Protein AF-A0AAU9Q0Q6-F1 (afdb_monomer_lite)

Secondary structure (DSSP, 8-state):
-PPPPPHHHHHHHHHHH-S-HHHHHHHH-HHHHHHHHTS-GGGT-----HHHHH-

Structure (mmCIF, N/CA/C/O backbone):
data_AF-A0AAU9Q0Q6-F1
#
_entry.id   AF-A0AAU9Q0Q6-F1
#
loop_
_atom_site.group_PDB
_atom_site.id
_atom_site.type_symbol
_atom_site.label_atom_id
_atom_site.label_alt_id
_atom_site.label_comp_id
_atom_site.label_asym_id
_atom_site.label_entity_id
_atom_site.label_seq_id
_atom_site.pdbx_PDB_ins_code
_atom_site.Cartn_x
_atom_site.Cartn_y
_atom_site.Cartn_z
_atom_site.occupancy
_atom_site.B_iso_or_equiv
_atom_site.auth_seq_id
_atom_site.auth_comp_id
_atom_site.auth_asym_id
_atom_site.auth_atom_id
_atom_site.pdbx_PDB_model_num
ATOM 1 N N . MET A 1 1 ? 10.512 -24.276 -11.900 1.00 50.47 1 MET A N 1
ATOM 2 C CA . MET A 1 1 ? 10.823 -23.348 -10.791 1.00 50.47 1 MET A CA 1
ATOM 3 C C . MET A 1 1 ? 10.754 -21.935 -11.348 1.00 50.47 1 MET A C 1
ATOM 5 O O . MET A 1 1 ? 11.504 -21.650 -12.273 1.00 50.47 1 MET A O 1
ATOM 9 N N . ALA A 1 2 ? 9.846 -21.079 -10.876 1.00 72.56 2 ALA A N 1
ATOM 10 C CA . ALA A 1 2 ? 9.902 -19.667 -11.258 1.00 72.56 2 ALA A CA 1
ATOM 11 C C . ALA A 1 2 ? 11.211 -19.061 -10.721 1.00 72.56 2 ALA A C 1
ATOM 13 O O . ALA A 1 2 ? 11.631 -19.382 -9.606 1.00 72.56 2 ALA A O 1
ATOM 14 N N . ALA A 1 3 ? 11.891 -18.241 -11.521 1.00 88.00 3 ALA A N 1
ATOM 15 C CA . ALA A 1 3 ? 13.128 -17.600 -11.093 1.00 88.00 3 ALA A CA 1
ATOM 16 C C . ALA A 1 3 ? 12.852 -16.622 -9.939 1.00 88.00 3 ALA A C 1
ATOM 18 O O . ALA A 1 3 ? 11.857 -15.896 -9.956 1.00 88.00 3 ALA A O 1
ATOM 19 N N . ARG A 1 4 ? 13.746 -16.584 -8.942 1.00 92.62 4 ARG A N 1
ATOM 20 C CA . ARG A 1 4 ? 13.690 -15.569 -7.880 1.00 92.62 4 ARG A CA 1
ATOM 21 C C . ARG A 1 4 ? 13.879 -14.175 -8.501 1.00 92.62 4 ARG A C 1
ATOM 23 O O . ARG A 1 4 ? 14.724 -14.031 -9.389 1.00 92.62 4 ARG A O 1
ATOM 30 N N . PRO A 1 5 ? 13.141 -13.146 -8.051 1.00 93.44 5 PRO A N 1
ATOM 31 C CA . PRO A 1 5 ? 13.341 -11.788 -8.539 1.00 93.44 5 PRO A CA 1
ATOM 32 C C . PRO A 1 5 ? 14.752 -11.296 -8.195 1.00 93.44 5 PRO A C 1
ATOM 34 O O . PRO A 1 5 ? 15.317 -11.643 -7.157 1.00 93.44 5 PRO A O 1
ATOM 37 N N . SER A 1 6 ? 15.335 -10.477 -9.073 1.00 96.31 6 SER A N 1
ATOM 38 C CA . SER A 1 6 ? 16.659 -9.911 -8.817 1.00 96.31 6 SER A CA 1
ATOM 39 C C . SER A 1 6 ? 16.610 -8.905 -7.669 1.00 96.31 6 SER A C 1
ATOM 41 O O . SER A 1 6 ? 15.632 -8.170 -7.503 1.00 96.31 6 SER A O 1
ATOM 43 N N . LEU A 1 7 ? 17.708 -8.819 -6.912 1.00 95.81 7 LEU A N 1
ATOM 44 C CA . LEU A 1 7 ? 17.828 -7.882 -5.795 1.00 95.81 7 LEU A CA 1
ATOM 45 C C . LEU A 1 7 ? 17.546 -6.436 -6.225 1.00 95.81 7 LEU A C 1
ATOM 47 O O . LEU A 1 7 ? 16.880 -5.700 -5.504 1.00 95.81 7 LEU A O 1
ATOM 51 N N . LEU A 1 8 ? 18.020 -6.033 -7.408 1.00 97.12 8 LEU A N 1
ATOM 52 C CA . LEU A 1 8 ? 17.800 -4.685 -7.927 1.00 97.12 8 LEU A CA 1
ATOM 53 C C . LEU A 1 8 ? 16.311 -4.405 -8.174 1.00 97.12 8 LEU A C 1
ATOM 55 O O . LEU A 1 8 ? 15.815 -3.367 -7.742 1.00 97.12 8 LEU A O 1
ATOM 59 N N . LYS A 1 9 ? 15.585 -5.339 -8.807 1.00 96.00 9 LYS A N 1
ATOM 60 C CA . LYS A 1 9 ? 14.140 -5.184 -9.039 1.00 96.00 9 LYS A CA 1
ATOM 61 C C . LYS A 1 9 ? 13.378 -5.078 -7.718 1.00 96.00 9 LYS A C 1
ATOM 63 O O . LYS A 1 9 ? 12.546 -4.186 -7.578 1.00 96.00 9 LYS A O 1
ATOM 68 N N . MET A 1 10 ? 13.719 -5.920 -6.739 1.00 96.62 10 MET A N 1
ATOM 69 C CA . MET A 1 10 ? 13.105 -5.883 -5.406 1.00 96.62 10 MET A CA 1
ATOM 70 C C . MET A 1 10 ? 13.378 -4.563 -4.682 1.00 96.62 10 MET A C 1
ATOM 72 O O . MET A 1 10 ? 12.450 -3.952 -4.163 1.00 96.62 10 MET A O 1
ATOM 76 N N . LYS A 1 11 ? 14.627 -4.078 -4.692 1.00 97.19 11 LYS A N 1
ATOM 77 C CA . LYS A 1 11 ? 14.995 -2.799 -4.063 1.00 97.19 11 LYS A CA 1
ATOM 78 C C . LYS A 1 11 ? 14.237 -1.620 -4.672 1.00 97.19 11 LYS A C 1
ATOM 80 O O . LYS A 1 11 ? 13.725 -0.785 -3.933 1.00 97.19 11 LYS A O 1
ATOM 85 N N . VAL A 1 12 ? 14.139 -1.563 -6.002 1.00 97.38 12 VAL A N 1
ATOM 86 C CA . VAL A 1 12 ? 13.423 -0.485 -6.704 1.00 97.38 12 VAL A CA 1
ATOM 87 C C . VAL A 1 12 ? 11.922 -0.534 -6.418 1.00 97.38 12 VAL A C 1
ATOM 89 O O . VAL A 1 12 ? 11.315 0.510 -6.191 1.00 97.38 12 VAL A O 1
ATOM 92 N N . ALA A 1 13 ? 11.316 -1.725 -6.403 1.00 96.75 13 ALA A N 1
ATOM 93 C CA . ALA A 1 13 ? 9.902 -1.879 -6.071 1.00 96.75 13 ALA A CA 1
ATOM 94 C C . ALA A 1 13 ? 9.621 -1.477 -4.615 1.00 96.75 13 ALA A C 1
ATOM 96 O O . ALA A 1 13 ? 8.754 -0.642 -4.364 1.00 96.75 13 ALA A O 1
ATOM 97 N N . PHE 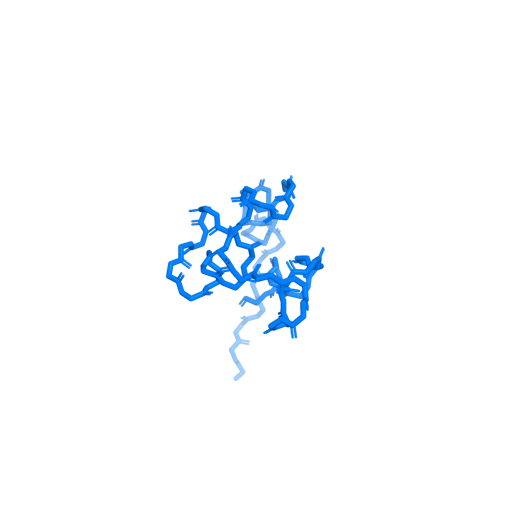A 1 14 ? 10.415 -1.988 -3.671 1.00 97.50 14 PHE A N 1
ATOM 98 C CA . PHE A 1 14 ? 10.256 -1.693 -2.249 1.00 97.50 14 PHE A CA 1
ATOM 99 C C . PHE A 1 14 ? 10.449 -0.202 -1.939 1.00 97.50 14 PHE A C 1
ATOM 101 O O . PHE A 1 14 ? 9.704 0.362 -1.141 1.00 97.50 14 PHE A O 1
ATOM 108 N N . ALA A 1 15 ? 11.386 0.479 -2.610 1.00 97.56 15 ALA A N 1
ATOM 109 C CA . ALA A 1 15 ? 11.615 1.915 -2.425 1.00 97.56 15 ALA A CA 1
ATOM 110 C C . ALA A 1 15 ? 10.373 2.778 -2.715 1.00 97.56 15 ALA A C 1
ATOM 112 O O . ALA A 1 15 ? 10.212 3.834 -2.102 1.00 97.56 15 ALA A O 1
ATOM 113 N N . LYS A 1 16 ? 9.470 2.332 -3.601 1.00 96.19 16 LYS A N 1
ATOM 114 C CA . LYS A 1 16 ? 8.212 3.043 -3.885 1.00 96.19 16 LYS A CA 1
ATOM 115 C C . LYS A 1 16 ? 7.256 3.013 -2.694 1.00 96.19 16 LYS A C 1
ATOM 117 O O . LYS A 1 16 ? 6.563 3.991 -2.458 1.00 96.19 16 LYS A O 1
ATOM 122 N N . VAL A 1 17 ? 7.248 1.919 -1.935 1.00 96.19 17 VAL A N 1
ATOM 123 C CA . VAL A 1 17 ? 6.310 1.670 -0.825 1.00 96.19 17 VAL A CA 1
ATOM 124 C C . VAL A 1 17 ? 6.964 1.781 0.560 1.00 96.19 17 VAL A C 1
ATOM 126 O O . VAL A 1 17 ? 6.312 1.572 1.584 1.00 96.19 17 VAL A O 1
ATOM 129 N N . ASN A 1 18 ? 8.245 2.156 0.632 1.00 96.62 18 ASN A N 1
ATOM 130 C CA . ASN A 1 18 ? 8.943 2.461 1.882 1.00 96.62 18 ASN A CA 1
ATOM 131 C C . ASN A 1 18 ? 8.558 3.857 2.411 1.00 96.62 18 ASN A C 1
ATOM 133 O O . ASN A 1 18 ? 9.378 4.770 2.486 1.00 96.62 18 ASN A O 1
ATOM 137 N N . ARG A 1 19 ? 7.267 4.025 2.697 1.00 95.38 19 ARG A N 1
ATOM 138 C CA . ARG A 1 19 ? 6.608 5.262 3.134 1.00 95.38 19 ARG A CA 1
ATOM 139 C C . ARG A 1 19 ? 5.709 4.984 4.340 1.00 95.38 19 ARG A C 1
ATOM 141 O O . ARG A 1 19 ? 5.575 3.827 4.771 1.00 95.38 19 ARG A O 1
ATOM 148 N N . GLY A 1 20 ? 5.084 6.034 4.875 1.00 96.25 20 GLY A N 1
ATOM 149 C CA . GLY A 1 20 ? 4.052 5.907 5.905 1.00 96.25 20 GLY A CA 1
ATOM 150 C C . GLY A 1 20 ? 2.901 5.006 5.447 1.00 96.25 20 GLY A C 1
ATOM 151 O O . GLY A 1 20 ? 2.616 4.906 4.258 1.00 96.25 20 GLY A O 1
ATOM 152 N N . VAL A 1 21 ? 2.239 4.323 6.384 1.00 95.31 21 VAL A N 1
ATOM 153 C CA . VAL A 1 21 ? 1.199 3.320 6.072 1.00 95.31 21 VAL A CA 1
ATOM 154 C C . VAL A 1 21 ? 0.061 3.933 5.250 1.00 95.31 21 VAL A C 1
ATOM 156 O O . VAL A 1 21 ? -0.327 3.355 4.240 1.00 95.31 21 VAL A O 1
ATOM 159 N N . SER A 1 22 ? -0.382 5.144 5.601 1.00 95.12 22 SER A N 1
ATOM 160 C CA . SER A 1 22 ? -1.394 5.894 4.843 1.00 95.12 22 SER A CA 1
ATOM 161 C C . SER A 1 22 ? -0.981 6.152 3.386 1.00 95.12 22 SER A C 1
ATOM 163 O O . SER A 1 22 ? -1.762 5.895 2.468 1.00 95.12 22 SER A O 1
ATOM 165 N N . GLU A 1 23 ? 0.273 6.558 3.156 1.00 97.06 23 GLU A N 1
ATOM 166 C CA . GLU A 1 23 ? 0.827 6.751 1.809 1.00 97.06 23 GLU A CA 1
ATOM 167 C C . GLU A 1 23 ? 0.913 5.434 1.030 1.00 97.06 23 GLU A C 1
ATOM 169 O O . GLU A 1 23 ? 0.602 5.409 -0.158 1.00 97.06 23 GLU A O 1
ATOM 174 N N . VAL A 1 24 ? 1.285 4.327 1.685 1.00 96.69 24 VAL A N 1
ATOM 175 C CA . VAL A 1 24 ? 1.277 2.992 1.060 1.00 96.69 24 VAL A CA 1
ATOM 176 C C . VAL A 1 24 ? -0.128 2.633 0.572 1.00 96.69 24 VAL A C 1
ATOM 178 O O . VAL A 1 24 ? -0.269 2.113 -0.536 1.00 96.69 24 VAL A O 1
ATOM 181 N N . GLY A 1 25 ? -1.162 2.967 1.351 1.00 96.06 25 GLY A N 1
ATOM 182 C CA . GLY A 1 25 ? -2.558 2.833 0.938 1.00 96.06 25 GLY A CA 1
ATOM 183 C C . GLY A 1 25 ? -2.852 3.586 -0.355 1.00 96.06 25 GLY A C 1
ATOM 184 O O . GLY A 1 25 ? -3.349 2.987 -1.307 1.00 96.06 25 GLY A O 1
ATOM 185 N N . THR A 1 26 ? -2.467 4.858 -0.433 1.00 97.19 26 THR A N 1
ATOM 186 C CA . THR A 1 26 ? -2.676 5.689 -1.628 1.00 97.19 26 THR A CA 1
ATOM 187 C C . THR A 1 26 ? -1.913 5.167 -2.848 1.00 97.19 26 THR A C 1
ATOM 189 O O . THR A 1 26 ? -2.458 5.160 -3.949 1.00 97.19 26 THR A O 1
ATOM 192 N N . ILE A 1 27 ? -0.673 4.699 -2.666 1.00 96.81 27 ILE A N 1
ATOM 193 C CA . ILE A 1 27 ? 0.176 4.185 -3.754 1.00 96.81 27 ILE A CA 1
ATOM 194 C C . ILE A 1 27 ? -0.385 2.887 -4.346 1.00 96.81 27 ILE A C 1
ATOM 196 O O . ILE A 1 27 ? -0.352 2.712 -5.563 1.00 96.81 27 ILE A O 1
ATOM 200 N N . ILE A 1 28 ? -0.880 1.973 -3.505 1.00 96.12 28 ILE A N 1
ATOM 201 C CA . ILE A 1 28 ? -1.417 0.678 -3.957 1.00 96.12 28 ILE A CA 1
ATOM 202 C C . ILE A 1 28 ? -2.853 0.823 -4.476 1.00 96.12 28 ILE A C 1
ATOM 204 O O . ILE A 1 28 ? -3.231 0.178 -5.453 1.00 96.12 28 ILE A O 1
ATOM 208 N N . GLY A 1 29 ? -3.658 1.677 -3.844 1.00 95.69 29 GLY A N 1
ATOM 209 C CA . GLY A 1 29 ? -5.041 1.909 -4.241 1.00 95.69 29 GLY A CA 1
ATOM 210 C C . GLY A 1 29 ? -6.000 0.773 -3.861 1.00 95.69 29 GLY A C 1
ATOM 211 O O . GLY A 1 29 ? -5.703 -0.119 -3.059 1.00 95.69 29 GLY A O 1
ATOM 212 N N . GLY A 1 30 ? -7.210 0.833 -4.421 1.00 97.00 30 GLY A N 1
ATOM 213 C CA . GLY A 1 30 ? -8.243 -0.193 -4.261 1.00 97.00 30 GLY A CA 1
ATOM 214 C C . GLY A 1 30 ? -8.621 -0.483 -2.804 1.00 97.00 30 GLY A C 1
ATOM 215 O O . GLY A 1 30 ? -8.734 0.420 -1.972 1.00 97.00 30 GLY A O 1
ATOM 216 N N . LYS A 1 31 ? -8.817 -1.770 -2.488 1.00 96.69 31 LYS A N 1
ATOM 217 C CA . LYS A 1 31 ? -9.189 -2.216 -1.133 1.00 96.69 31 LYS A CA 1
ATOM 218 C C . LYS A 1 31 ? -8.083 -1.990 -0.104 1.00 96.69 31 LYS A C 1
ATOM 220 O O . LYS A 1 31 ? -8.393 -1.783 1.061 1.00 96.69 31 LYS A O 1
ATOM 225 N N . VAL A 1 32 ? -6.815 -1.986 -0.520 1.00 96.19 32 VAL A N 1
ATOM 226 C CA . VAL A 1 32 ? -5.692 -1.699 0.385 1.00 96.19 32 VAL A CA 1
ATOM 227 C C . VAL A 1 32 ? -5.775 -0.254 0.873 1.00 96.19 32 VAL A C 1
ATOM 229 O O . VAL A 1 32 ? -5.693 -0.018 2.074 1.00 96.19 32 VAL A O 1
ATOM 232 N N . ASN A 1 33 ? -6.050 0.695 -0.028 1.00 97.50 33 ASN A N 1
ATOM 233 C CA . ASN A 1 33 ? -6.300 2.084 0.354 1.00 97.50 33 ASN A CA 1
ATOM 234 C C . ASN A 1 33 ? -7.506 2.221 1.290 1.00 97.50 3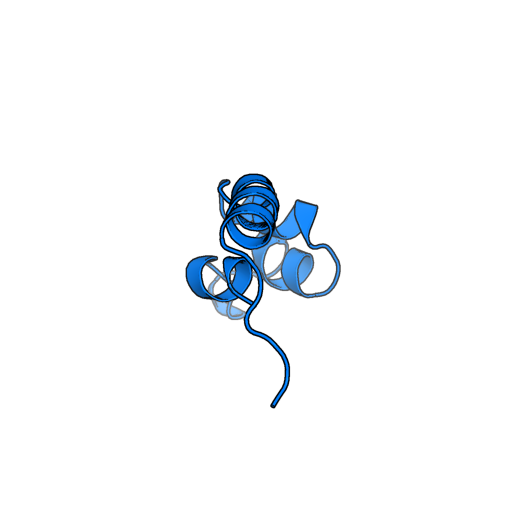3 ASN A C 1
ATOM 236 O O . ASN A 1 33 ? -7.415 2.884 2.316 1.00 97.50 33 ASN A O 1
ATOM 240 N N . HIS A 1 34 ? -8.625 1.573 0.957 1.00 97.50 34 HIS A N 1
ATOM 241 C CA . HIS A 1 34 ? -9.835 1.627 1.779 1.00 97.50 34 HIS A CA 1
ATOM 242 C C . HIS A 1 34 ? -9.582 1.096 3.199 1.00 97.50 34 HIS A C 1
ATOM 244 O O . HIS A 1 34 ? -9.905 1.763 4.181 1.00 97.50 34 HIS A O 1
ATOM 250 N N . ASN A 1 35 ? -8.923 -0.058 3.312 1.00 97.31 35 ASN A N 1
ATOM 251 C CA . ASN A 1 35 ? -8.639 -0.686 4.599 1.00 97.31 35 ASN A CA 1
ATOM 252 C C . ASN A 1 35 ? -7.595 0.072 5.428 1.00 97.31 35 ASN A C 1
ATOM 254 O O . ASN A 1 35 ? -7.549 -0.119 6.636 1.00 97.31 35 ASN A O 1
ATOM 258 N N . ILE A 1 36 ? -6.753 0.906 4.814 1.00 97.00 36 ILE A N 1
ATOM 259 C CA . ILE A 1 36 ? -5.772 1.733 5.530 1.00 97.00 36 ILE A CA 1
ATOM 260 C C . ILE A 1 36 ? -6.351 3.103 5.904 1.00 97.00 36 ILE A C 1
ATOM 262 O O . ILE A 1 36 ? -6.126 3.576 7.013 1.00 97.00 36 ILE A O 1
ATOM 266 N N . ASN A 1 37 ? -7.052 3.762 4.980 1.00 96.62 37 ASN A N 1
ATOM 267 C CA . ASN A 1 37 ? -7.373 5.188 5.081 1.00 96.62 37 ASN A CA 1
ATOM 268 C C . ASN A 1 37 ? -8.852 5.484 5.360 1.00 96.62 37 ASN A C 1
ATOM 270 O O . ASN A 1 37 ? -9.166 6.610 5.736 1.00 96.62 37 ASN A O 1
ATOM 274 N N . VAL A 1 38 ? -9.757 4.521 5.163 1.00 96.25 38 VAL A N 1
ATOM 275 C CA . VAL A 1 38 ? -11.208 4.744 5.306 1.00 96.25 38 VAL A CA 1
ATOM 276 C C . VAL A 1 38 ? -11.785 3.996 6.501 1.00 96.25 38 VAL A C 1
ATOM 278 O O . VAL A 1 38 ? -12.590 4.565 7.232 1.00 96.25 38 VAL A O 1
ATOM 281 N N . LEU A 1 39 ? -11.382 2.741 6.714 1.00 96.31 39 LEU A N 1
ATOM 282 C CA . LEU A 1 39 ? -11.854 1.969 7.862 1.00 96.31 39 LEU A CA 1
ATOM 283 C C . LEU A 1 39 ? -11.399 2.591 9.181 1.00 96.31 39 LEU A C 1
ATOM 285 O O . LEU A 1 39 ? -10.280 3.096 9.296 1.00 96.31 39 LEU A O 1
ATOM 289 N N . THR A 1 40 ? -12.248 2.507 10.200 1.00 94.94 40 THR A N 1
ATOM 290 C CA . THR A 1 40 ? -11.851 2.807 11.577 1.00 94.94 40 THR A CA 1
ATOM 291 C C . THR A 1 40 ? -11.038 1.643 12.161 1.00 94.94 40 THR A C 1
ATOM 293 O O . THR A 1 40 ? -11.115 0.515 11.661 1.00 94.94 40 THR A O 1
ATOM 296 N N . PRO A 1 41 ? -10.259 1.862 13.236 1.00 93.56 41 PRO A N 1
ATOM 297 C CA . PRO A 1 41 ? -9.559 0.775 13.926 1.00 93.56 41 PRO A CA 1
ATOM 298 C C . PRO A 1 41 ? -10.482 -0.387 14.325 1.00 93.56 41 PRO A C 1
ATOM 300 O O . PRO A 1 41 ? -10.122 -1.547 14.150 1.00 93.56 41 PRO A O 1
ATOM 303 N N . GLU A 1 42 ? -11.704 -0.082 14.767 1.00 95.50 42 GLU A N 1
ATOM 304 C CA . GLU A 1 42 ? -12.733 -1.058 15.166 1.00 95.50 42 GLU A CA 1
ATOM 305 C C . GLU A 1 42 ? -13.206 -1.942 14.003 1.00 95.50 42 GLU A C 1
ATOM 307 O O . GLU A 1 42 ? -13.606 -3.085 14.206 1.00 95.50 42 GLU A O 1
ATOM 312 N N . GLN A 1 43 ? -13.123 -1.432 12.772 1.00 95.06 43 GLN A N 1
ATOM 313 C CA . GLN A 1 43 ? -13.453 -2.166 11.549 1.00 95.06 43 GLN A CA 1
ATOM 314 C C . GLN A 1 43 ? -12.276 -3.004 11.020 1.00 95.06 43 GLN A C 1
ATOM 316 O O . GLN A 1 43 ? -12.394 -3.627 9.965 1.00 95.06 43 GLN A O 1
ATOM 321 N N . GLY A 1 44 ? -11.140 -3.028 11.727 1.00 94.06 44 GLY A N 1
ATOM 322 C CA . GLY A 1 44 ? -9.948 -3.772 11.319 1.00 94.06 44 GLY A CA 1
ATOM 323 C C . GLY A 1 44 ? -9.048 -3.005 10.349 1.00 94.06 44 GLY A C 1
ATOM 324 O O . GLY A 1 44 ? -8.492 -3.601 9.423 1.00 94.06 44 GLY A O 1
ATOM 325 N N . ARG A 1 45 ? -8.906 -1.686 10.544 1.00 96.19 45 ARG A N 1
ATOM 326 C CA . ARG A 1 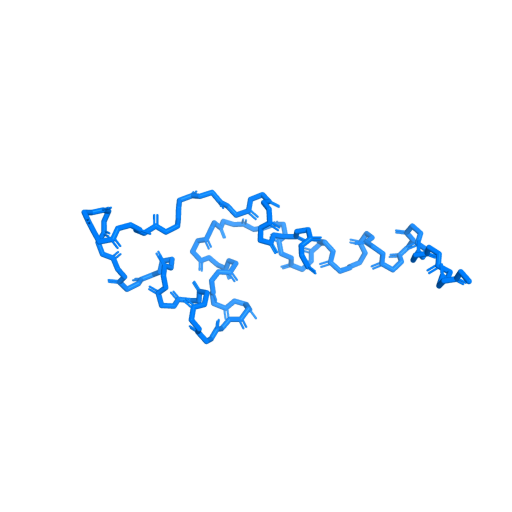45 ? -7.983 -0.852 9.758 1.00 96.19 45 ARG A CA 1
ATOM 327 C C . ARG A 1 45 ? -6.568 -1.438 9.752 1.00 96.19 45 ARG A C 1
ATOM 329 O O . ARG A 1 45 ? -6.031 -1.822 10.788 1.00 96.19 45 ARG A O 1
ATOM 336 N N . PHE A 1 46 ? -5.929 -1.456 8.588 1.00 96.81 46 PHE A N 1
ATOM 337 C CA . PHE A 1 46 ? -4.538 -1.881 8.464 1.00 96.81 46 PHE A CA 1
ATOM 338 C C . PHE A 1 46 ? -3.590 -0.814 9.019 1.00 96.81 46 PHE A C 1
ATOM 340 O O . PHE A 1 46 ? -3.423 0.254 8.434 1.00 96.81 46 PHE A O 1
ATOM 347 N N . GLU A 1 47 ? -2.925 -1.138 10.127 1.00 94.88 47 GLU A N 1
ATOM 348 C CA . GLU A 1 47 ? -1.963 -0.243 10.787 1.00 94.88 47 GLU A CA 1
ATOM 349 C C . GLU A 1 47 ? -0.505 -0.607 10.490 1.00 94.88 47 GLU A C 1
ATOM 351 O O . GLU A 1 47 ? 0.397 0.203 10.691 1.00 94.88 47 GLU A O 1
ATOM 356 N N . ASN A 1 48 ? -0.255 -1.812 9.967 1.00 94.81 48 ASN A N 1
ATOM 357 C CA . ASN A 1 48 ? 1.080 -2.277 9.615 1.00 94.81 48 ASN A CA 1
ATOM 358 C C . ASN A 1 48 ? 1.170 -2.630 8.127 1.00 94.81 48 ASN A C 1
ATOM 360 O O . ASN A 1 48 ? 0.574 -3.597 7.658 1.00 94.81 48 ASN A O 1
ATOM 364 N N . ALA A 1 49 ? 1.990 -1.879 7.392 1.00 94.56 49 ALA A N 1
ATOM 365 C CA . ALA A 1 49 ? 2.223 -2.111 5.971 1.00 94.56 49 ALA A CA 1
ATOM 366 C C . ALA A 1 49 ? 3.372 -3.093 5.665 1.00 94.56 49 ALA A C 1
ATOM 368 O O . ALA A 1 49 ? 3.672 -3.295 4.497 1.00 94.56 49 ALA A O 1
ATOM 369 N N . CYS A 1 50 ? 4.045 -3.708 6.648 1.00 96.00 50 CYS A N 1
ATOM 370 C 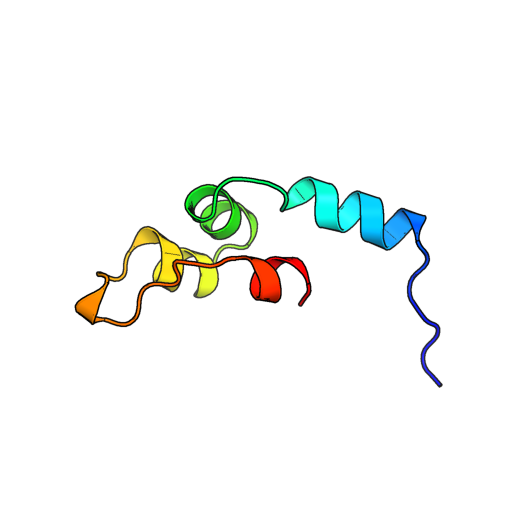CA . CYS A 1 50 ? 5.207 -4.582 6.404 1.00 96.00 50 CYS A CA 1
ATOM 371 C C . CYS A 1 50 ? 4.910 -5.711 5.401 1.00 96.00 50 CYS A C 1
ATOM 373 O O . CYS A 1 50 ? 5.571 -5.801 4.369 1.00 96.00 50 CYS A O 1
ATOM 375 N N . ALA A 1 51 ? 3.872 -6.511 5.655 1.00 95.75 51 ALA A N 1
ATOM 376 C CA . ALA A 1 51 ? 3.476 -7.591 4.751 1.00 95.75 51 ALA A CA 1
ATOM 377 C C . ALA A 1 51 ? 2.936 -7.059 3.412 1.00 95.75 51 ALA A C 1
ATOM 379 O O . ALA A 1 51 ? 3.212 -7.627 2.359 1.00 95.75 51 ALA A O 1
ATOM 380 N N . ILE A 1 52 ? 2.230 -5.924 3.448 1.00 95.81 52 ILE A N 1
ATOM 381 C CA . ILE A 1 52 ? 1.674 -5.262 2.261 1.00 95.81 52 ILE A CA 1
ATOM 382 C C . ILE A 1 52 ? 2.795 -4.803 1.317 1.00 95.81 52 ILE A C 1
ATOM 384 O O . ILE A 1 52 ? 2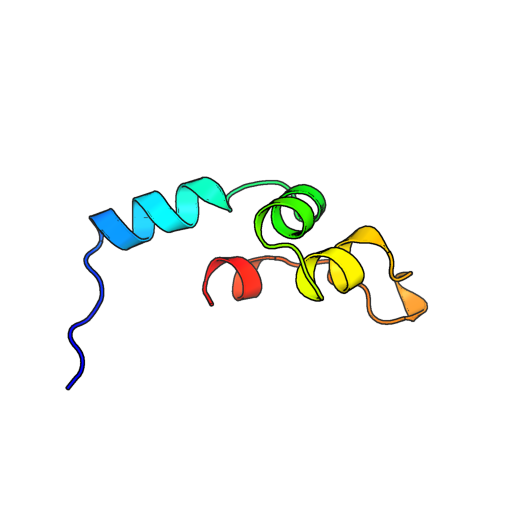.678 -4.957 0.110 1.00 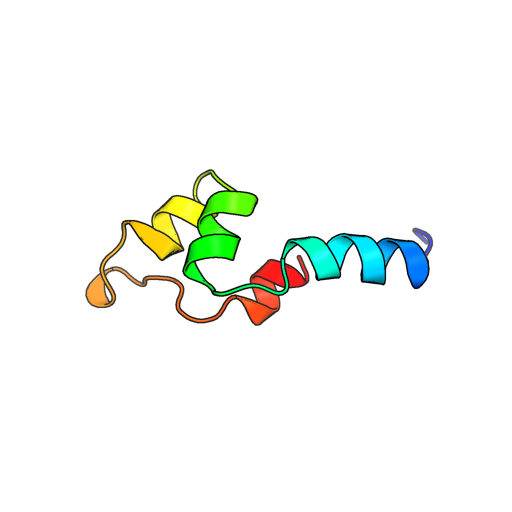95.81 52 ILE A O 1
ATOM 388 N N . ARG A 1 53 ? 3.910 -4.291 1.853 1.00 96.94 53 ARG A N 1
ATOM 389 C CA . ARG A 1 53 ? 5.078 -3.871 1.058 1.00 96.94 53 ARG A CA 1
ATOM 390 C C . ARG A 1 53 ? 5.806 -5.037 0.380 1.00 96.94 53 ARG A C 1
ATOM 392 O O . ARG A 1 53 ? 6.570 -4.795 -0.548 1.00 96.94 53 ARG A O 1
ATOM 399 N N . MET A 1 54 ? 5.633 -6.257 0.887 1.00 96.38 54 MET A N 1
ATOM 400 C CA . MET A 1 54 ? 6.356 -7.455 0.442 1.00 96.38 54 MET A CA 1
ATOM 401 C C . MET A 1 54 ? 5.528 -8.387 -0.451 1.00 96.38 54 MET A C 1
ATOM 403 O O . MET A 1 54 ? 6.098 -9.338 -0.986 1.00 96.38 54 MET A O 1
ATOM 407 N N . SER A 1 55 ? 4.220 -8.141 -0.566 1.00 93.06 55 SER A N 1
ATOM 408 C CA . SER A 1 55 ? 3.289 -8.902 -1.412 1.00 93.06 55 SER A CA 1
ATOM 409 C C . SER A 1 55 ? 3.413 -8.486 -2.875 1.00 93.06 55 SER A C 1
ATOM 411 O O . SER A 1 55 ? 3.358 -9.388 -3.737 1.00 93.06 55 SER A O 1
#

Radius of gyration: 13.04 Å; chains: 1; bounding box: 31×30×26 Å

pLDDT: mean 94.63, std 6.95, range [50.47, 97.56]

Sequence (55 aa):
MAARPSLLKMKVAFAKVNRGVSEVGTIIGGKVNHNINVLTPEQGRFENACAIRMS

Organism: NCBI:txid696485

Foldseek 3Di:
DPDDDDPVVLVVLLVCQVDQCQVNLVSVDDVSNCLAPPDDVVRVRDRDCPVVSVD